Protein AF-A0A452T9W1-F1 (afdb_monomer_lite)

pLDDT: mean 86.53, std 12.34, range [45.28, 95.75]

InterPro domains:
  IPR038499 BRO1 domain superfamily [G3DSA:1.25.40.280] (1-62)

Secondary structure (DSSP, 8-state):
-TTPPPPPPP--PPPPP-----HHHHHHHHHHHT---GGGGHHHHHHHHHHHHHHHHGGG--

Foldseek 3Di:
DVPDDDDDDDDDQDDQDDDDPCLVVQLVVCCPPVVDHSVVCVVVVVVVVVVVVCVNVVSVPD

Radius of gyration: 20.73 Å; chains: 1; bounding box: 51×32×47 Å

Organism: Ursus maritimus (NCBI:txid29073)

Sequence (62 aa):
MEAVPRMPMIWLDLKEAGDFLFQPAVKKFVLKNYGENPEAYNEELKKLELLRQDLSQQQTLN

Structure (mmCIF, N/CA/C/O backbone):
data_AF-A0A452T9W1-F1
#
_entry.id   AF-A0A452T9W1-F1
#
loop_
_atom_site.group_PDB
_atom_site.id
_atom_site.type_symbol
_atom_site.label_atom_id
_atom_site.label_alt_id
_atom_site.label_comp_id
_atom_site.label_asym_id
_atom_site.label_entity_id
_atom_site.label_seq_id
_atom_site.pdbx_PDB_ins_code
_atom_site.Cartn_x
_atom_site.Cartn_y
_atom_site.Cartn_z
_atom_site.occupancy
_atom_site.B_iso_or_equiv
_atom_site.auth_seq_id
_atom_site.auth_comp_id
_atom_site.auth_asym_id
_atom_site.auth_atom_id
_atom_site.pdbx_PDB_model_num
ATOM 1 N N . MET A 1 1 ? 29.960 -25.679 -33.614 1.00 60.03 1 MET A N 1
ATOM 2 C CA . MET A 1 1 ? 29.018 -24.556 -33.396 1.00 60.03 1 MET A CA 1
ATOM 3 C C . MET A 1 1 ? 29.102 -23.980 -31.973 1.00 60.03 1 MET A C 1
ATOM 5 O O . MET A 1 1 ? 28.198 -23.268 -31.568 1.00 60.03 1 MET A O 1
ATOM 9 N N . GLU A 1 2 ? 30.189 -24.197 -31.222 1.00 65.31 2 GLU A N 1
ATOM 10 C CA . GLU A 1 2 ? 30.277 -23.752 -29.814 1.00 65.31 2 GLU A CA 1
ATOM 11 C C . GLU A 1 2 ? 30.835 -22.327 -29.624 1.00 65.31 2 GLU A C 1
ATOM 13 O O . GLU A 1 2 ? 30.834 -21.811 -28.514 1.00 65.31 2 GLU A O 1
ATOM 18 N N . ALA A 1 3 ? 31.273 -21.665 -30.701 1.00 76.94 3 ALA A N 1
ATOM 19 C CA . ALA A 1 3 ? 31.932 -20.353 -30.663 1.00 76.94 3 ALA A CA 1
ATOM 20 C C . ALA A 1 3 ? 31.177 -19.262 -31.448 1.00 76.94 3 ALA A C 1
ATOM 22 O O . ALA A 1 3 ? 31.789 -18.310 -31.928 1.00 76.94 3 ALA A O 1
ATOM 23 N N . VAL A 1 4 ? 29.857 -19.402 -31.629 1.00 77.38 4 VAL A N 1
ATOM 24 C CA . VAL A 1 4 ? 29.058 -18.350 -32.279 1.00 77.38 4 VAL A CA 1
ATOM 25 C C . VAL A 1 4 ? 28.928 -17.163 -31.312 1.00 77.38 4 VAL A C 1
ATOM 27 O O . VAL A 1 4 ? 28.447 -17.361 -30.192 1.00 77.38 4 VAL A O 1
ATOM 30 N N . PRO A 1 5 ? 29.340 -15.941 -31.702 1.00 84.56 5 PRO A N 1
ATOM 31 C CA . PRO A 1 5 ? 29.176 -14.755 -30.867 1.00 84.56 5 PRO A CA 1
ATOM 32 C C . PRO A 1 5 ? 27.704 -14.535 -30.505 1.00 84.56 5 PRO A C 1
ATOM 34 O O . PRO A 1 5 ? 26.826 -14.636 -31.363 1.00 84.56 5 PRO A O 1
ATOM 37 N N . ARG A 1 6 ? 27.421 -14.244 -29.229 1.00 83.44 6 ARG A N 1
ATOM 38 C CA . ARG A 1 6 ? 26.048 -13.980 -28.783 1.00 83.44 6 ARG A CA 1
ATOM 39 C C . ARG A 1 6 ? 25.568 -12.651 -29.355 1.00 83.44 6 ARG A C 1
ATOM 41 O O . ARG A 1 6 ? 26.236 -11.631 -29.204 1.00 83.44 6 ARG A O 1
ATOM 48 N N . MET A 1 7 ? 24.403 -12.684 -29.990 1.00 89.62 7 MET A N 1
ATOM 49 C CA . MET A 1 7 ? 23.744 -11.486 -30.497 1.00 89.62 7 MET A CA 1
ATOM 50 C C . MET A 1 7 ? 23.173 -10.665 -29.331 1.00 89.62 7 MET A C 1
ATOM 52 O O . MET A 1 7 ? 22.730 -11.255 -28.340 1.00 89.62 7 MET A O 1
ATOM 56 N N . PRO A 1 8 ? 23.166 -9.324 -29.428 1.00 89.06 8 PRO A N 1
ATOM 57 C CA . PRO A 1 8 ? 22.529 -8.485 -28.425 1.00 89.06 8 PRO A CA 1
ATOM 58 C C . PRO A 1 8 ? 21.019 -8.73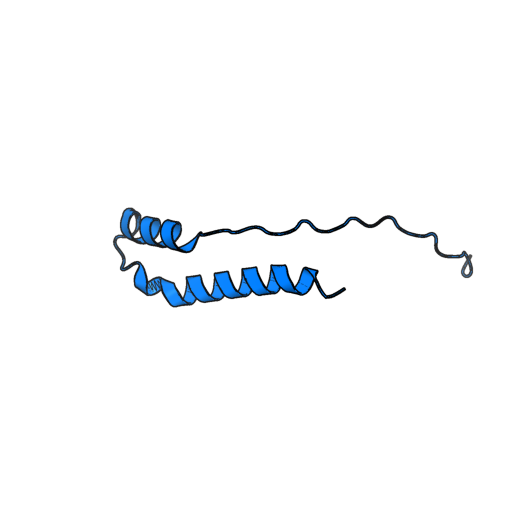8 -28.405 1.00 89.06 8 PRO A C 1
ATOM 60 O O . PRO A 1 8 ? 20.389 -8.920 -29.449 1.00 89.06 8 PRO A O 1
ATOM 63 N N . MET A 1 9 ? 20.449 -8.742 -27.204 1.00 91.81 9 MET A N 1
ATOM 64 C CA . MET A 1 9 ? 19.014 -8.900 -26.990 1.00 91.81 9 MET A CA 1
ATOM 65 C C . MET A 1 9 ? 18.361 -7.532 -26.826 1.00 91.81 9 MET A C 1
ATOM 67 O O . MET A 1 9 ? 18.968 -6.616 -26.278 1.00 91.81 9 MET A O 1
ATOM 71 N N . ILE A 1 10 ? 17.114 -7.410 -27.269 1.00 93.69 10 ILE A N 1
ATOM 72 C CA . ILE A 1 10 ? 16.283 -6.244 -26.966 1.00 93.69 10 ILE A CA 1
ATOM 73 C C . ILE A 1 10 ? 15.779 -6.389 -25.527 1.00 93.69 10 ILE A C 1
ATOM 75 O O . ILE A 1 10 ? 15.299 -7.459 -25.148 1.00 93.69 10 ILE A O 1
ATOM 79 N N . TRP A 1 11 ? 15.856 -5.315 -24.745 1.00 91.56 11 TRP A N 1
ATOM 80 C CA . TRP A 1 11 ? 15.201 -5.197 -23.443 1.00 91.56 11 TRP A CA 1
ATOM 81 C C . TRP A 1 11 ? 14.232 -4.014 -23.447 1.00 91.56 11 TRP A C 1
ATOM 83 O O . TRP A 1 11 ? 14.269 -3.168 -24.342 1.00 91.56 11 TRP A O 1
ATOM 93 N N . LEU A 1 12 ? 13.330 -3.997 -22.469 1.00 92.12 12 LEU A N 1
ATOM 94 C CA . LEU A 1 12 ? 12.364 -2.925 -22.268 1.00 92.12 12 LEU A CA 1
ATOM 95 C C . LEU A 1 12 ? 12.591 -2.298 -20.901 1.00 92.12 12 LEU A C 1
ATOM 97 O O . LEU A 1 12 ? 12.878 -3.010 -19.936 1.00 92.12 12 LEU A O 1
ATOM 101 N N . ASP A 1 13 ? 12.387 -0.991 -20.828 1.00 90.38 13 ASP A N 1
ATOM 102 C CA . ASP A 1 13 ? 12.401 -0.267 -19.566 1.00 90.38 13 ASP A CA 1
ATOM 103 C C . ASP A 1 13 ? 11.133 -0.567 -18.757 1.00 90.38 13 ASP A C 1
ATOM 105 O O . ASP A 1 13 ? 10.037 -0.770 -19.300 1.00 90.38 13 ASP A O 1
ATOM 109 N N . LEU A 1 14 ? 11.285 -0.605 -17.434 1.00 87.38 14 LEU A N 1
ATOM 110 C CA . LEU A 1 14 ? 10.163 -0.761 -16.518 1.00 87.38 14 LEU A CA 1
ATOM 111 C C . LEU A 1 14 ? 9.433 0.576 -16.350 1.00 87.38 14 LEU A C 1
ATOM 113 O O . LEU A 1 14 ? 10.012 1.652 -16.473 1.00 87.38 14 LEU A O 1
ATOM 117 N N . LYS A 1 15 ? 8.129 0.505 -16.072 1.00 89.75 15 LYS A N 1
ATOM 118 C CA . LYS A 1 15 ? 7.303 1.695 -15.844 1.00 89.75 15 LYS A CA 1
ATOM 119 C C . LYS A 1 15 ? 7.500 2.233 -14.435 1.00 89.75 15 LYS A C 1
ATOM 121 O O . LYS A 1 15 ? 7.511 1.466 -13.478 1.00 89.75 15 LYS A O 1
ATOM 126 N N . GLU A 1 16 ? 7.509 3.554 -14.315 1.00 86.88 16 GLU A N 1
ATOM 127 C CA . GLU A 1 16 ? 7.513 4.231 -13.022 1.00 86.88 16 GLU A CA 1
ATOM 128 C C . GLU A 1 16 ? 6.163 4.073 -12.308 1.00 86.88 16 GLU A C 1
ATOM 130 O O . GLU A 1 16 ? 5.090 4.267 -12.891 1.00 86.88 16 GLU A O 1
ATOM 135 N N . ALA A 1 17 ? 6.217 3.710 -11.026 1.00 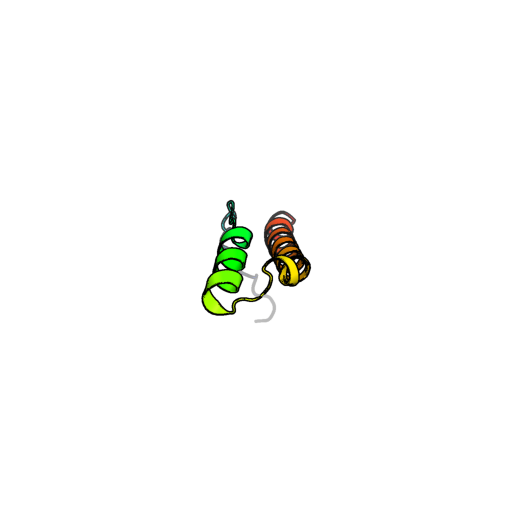88.75 17 ALA A N 1
ATOM 136 C CA . ALA A 1 17 ? 5.039 3.612 -10.177 1.00 88.75 17 ALA A CA 1
ATOM 137 C C . ALA A 1 17 ? 4.711 4.979 -9.554 1.00 88.75 17 ALA A C 1
ATOM 139 O O . ALA A 1 17 ? 5.531 5.557 -8.848 1.00 88.75 17 ALA A O 1
ATOM 140 N N . GLY A 1 18 ? 3.490 5.470 -9.781 1.00 87.19 18 GLY A N 1
ATOM 141 C CA . GLY A 1 18 ? 2.947 6.649 -9.097 1.00 87.19 18 GLY A CA 1
ATOM 142 C C . GLY A 1 18 ? 2.252 6.311 -7.775 1.00 87.19 18 GLY A C 1
ATOM 143 O O . GLY A 1 18 ? 2.220 5.151 -7.349 1.00 87.19 18 GLY A O 1
ATOM 144 N N . ASP A 1 19 ? 1.650 7.321 -7.145 1.00 88.19 19 ASP A N 1
ATOM 145 C CA . ASP A 1 19 ? 0.921 7.182 -5.879 1.00 88.19 19 ASP A CA 1
ATOM 146 C C . ASP A 1 19 ? -0.291 6.249 -5.984 1.00 88.19 19 ASP A C 1
ATOM 148 O O . ASP A 1 19 ? -1.091 6.321 -6.918 1.00 88.19 19 ASP A O 1
ATOM 152 N N . PHE A 1 20 ? -0.460 5.386 -4.980 1.00 91.75 20 PHE A N 1
ATOM 153 C CA . PHE A 1 20 ? -1.584 4.458 -4.903 1.00 91.75 20 PHE A CA 1
ATOM 154 C C . PHE A 1 20 ? -2.097 4.326 -3.463 1.00 91.75 20 PHE A C 1
ATOM 156 O O . PHE A 1 20 ? -1.616 3.516 -2.676 1.00 91.75 20 PHE A O 1
ATOM 163 N N . LEU A 1 21 ? -3.098 5.136 -3.112 1.00 91.94 21 LEU A N 1
ATOM 164 C CA . LEU A 1 21 ? -3.654 5.225 -1.756 1.00 91.94 21 LEU A CA 1
ATOM 165 C C . LEU A 1 21 ? -4.782 4.203 -1.524 1.00 91.94 21 LEU A C 1
ATOM 167 O O . LEU A 1 21 ? -5.963 4.550 -1.506 1.00 91.94 21 LEU A O 1
ATOM 171 N N . PHE A 1 22 ? -4.437 2.930 -1.320 1.00 93.69 22 PHE A N 1
ATOM 172 C CA . PHE A 1 22 ? -5.429 1.862 -1.107 1.00 93.69 22 PHE A CA 1
ATOM 173 C C . PHE A 1 22 ? -5.972 1.779 0.330 1.00 93.69 22 PHE A C 1
ATOM 175 O O . PHE A 1 22 ? -7.093 1.309 0.536 1.00 93.69 22 PHE A O 1
ATOM 182 N N . GLN A 1 23 ? -5.218 2.249 1.330 1.00 92.50 23 GLN A N 1
ATOM 183 C CA . GLN A 1 23 ? -5.565 2.079 2.750 1.00 92.50 23 GLN A CA 1
ATOM 184 C C . GLN A 1 23 ? -6.958 2.633 3.121 1.00 92.50 23 GLN A C 1
ATOM 186 O O . GLN A 1 23 ? -7.730 1.904 3.749 1.00 92.50 23 GLN A O 1
ATOM 191 N N . PRO A 1 24 ? -7.360 3.857 2.707 1.00 94.06 24 PRO A N 1
ATOM 192 C CA . PRO A 1 24 ? -8.683 4.388 3.047 1.00 94.06 24 PRO A CA 1
ATOM 193 C C . PRO A 1 24 ? -9.823 3.586 2.408 1.00 94.06 24 PRO A C 1
ATOM 195 O O . PRO A 1 24 ? -10.878 3.396 3.018 1.00 94.06 24 PRO A O 1
ATOM 198 N N . ALA A 1 25 ? -9.611 3.091 1.184 1.00 95.06 25 ALA A N 1
ATOM 199 C CA . ALA A 1 25 ? -10.597 2.296 0.463 1.00 95.06 25 ALA A CA 1
ATOM 200 C C . ALA A 1 25 ? -10.831 0.943 1.149 1.00 95.06 25 ALA A C 1
ATOM 202 O O . ALA A 1 25 ? -11.983 0.553 1.348 1.00 95.06 25 ALA A O 1
ATOM 203 N N . VAL A 1 26 ? -9.759 0.269 1.581 1.00 93.88 26 VAL A N 1
ATOM 204 C CA . VAL A 1 26 ? -9.858 -1.010 2.299 1.00 93.88 26 VAL A CA 1
ATOM 205 C C . VAL A 1 26 ? -10.530 -0.825 3.657 1.00 93.88 26 VAL A C 1
ATOM 207 O O . VAL A 1 26 ? -11.464 -1.557 3.973 1.00 93.88 26 VAL A O 1
ATOM 210 N N . LYS A 1 27 ? -10.156 0.206 4.424 1.00 93.50 27 LYS A N 1
ATOM 211 C CA . LYS A 1 27 ? -10.801 0.500 5.715 1.00 93.50 27 LYS A CA 1
ATOM 212 C C . LYS A 1 27 ? -12.306 0.734 5.578 1.00 93.50 27 LYS A C 1
ATOM 214 O O . LYS A 1 27 ? -13.101 0.180 6.336 1.00 93.50 27 LYS A O 1
ATOM 219 N N . LYS A 1 28 ? -12.719 1.505 4.565 1.00 94.00 28 LYS A N 1
ATOM 220 C CA . LYS A 1 28 ? -14.139 1.732 4.257 1.00 94.00 28 LYS A CA 1
ATOM 221 C C . LYS A 1 28 ? -14.848 0.443 3.839 1.00 94.00 28 LYS A C 1
ATOM 223 O O . LYS A 1 28 ? -16.014 0.250 4.181 1.00 94.00 28 LYS A O 1
ATOM 228 N N . PHE A 1 29 ? -14.162 -0.431 3.104 1.00 95.00 29 PHE A N 1
ATOM 229 C CA . PHE A 1 29 ? -14.694 -1.722 2.680 1.00 95.00 29 PHE A CA 1
ATOM 230 C C . PHE A 1 29 ? -14.904 -2.675 3.862 1.00 95.00 29 PHE A C 1
ATOM 232 O O . PHE A 1 29 ? -15.975 -3.271 3.959 1.00 95.00 29 PHE A O 1
ATOM 239 N N . VAL A 1 30 ? -13.940 -2.769 4.780 1.00 93.94 30 VAL A N 1
ATOM 240 C CA . VAL A 1 30 ? -14.046 -3.592 5.996 1.00 93.94 30 VAL A CA 1
ATOM 241 C C . VAL A 1 30 ? -15.226 -3.137 6.849 1.00 93.94 30 VAL A C 1
ATOM 243 O O . VAL A 1 30 ? -16.101 -3.942 7.167 1.00 93.94 30 VAL A O 1
ATOM 246 N N . LEU A 1 31 ? -15.320 -1.829 7.108 1.00 93.25 31 LEU A N 1
ATOM 247 C CA . LEU A 1 31 ? -16.418 -1.269 7.894 1.00 93.25 31 LEU A CA 1
ATOM 248 C C . LEU A 1 31 ? -17.784 -1.554 7.261 1.00 93.25 31 LEU A C 1
ATOM 250 O O . LEU A 1 31 ? -18.726 -1.932 7.949 1.00 93.25 31 LEU A O 1
ATOM 254 N N . LYS A 1 32 ? -17.900 -1.356 5.942 1.00 94.25 32 LYS A N 1
ATOM 255 C CA . LYS A 1 32 ? -19.178 -1.457 5.230 1.00 94.25 32 LYS A CA 1
ATOM 256 C C . LYS A 1 32 ? -19.650 -2.900 5.039 1.00 94.25 32 LYS A C 1
ATOM 258 O O . LYS A 1 32 ? -20.852 -3.131 5.083 1.00 94.25 32 LYS A O 1
ATOM 263 N N . ASN A 1 33 ? -18.743 -3.834 4.755 1.00 95.75 33 ASN A N 1
ATOM 264 C CA . ASN A 1 33 ? -19.120 -5.188 4.330 1.00 95.75 33 ASN A CA 1
ATOM 265 C C . ASN A 1 33 ? -18.990 -6.230 5.443 1.00 95.75 33 ASN A C 1
ATOM 267 O O . ASN A 1 33 ? -19.761 -7.183 5.447 1.00 95.75 33 ASN A O 1
ATOM 271 N N . TYR A 1 34 ? -18.057 -6.046 6.381 1.00 93.06 34 TYR A N 1
ATOM 272 C CA . TYR A 1 34 ? -17.822 -6.991 7.478 1.00 93.06 34 TYR A CA 1
ATOM 273 C C . TYR A 1 34 ? -18.283 -6.455 8.837 1.00 93.06 34 TYR A C 1
ATOM 275 O O . TYR A 1 34 ? -18.457 -7.233 9.768 1.00 93.06 34 TYR A O 1
ATOM 283 N N . GLY A 1 35 ? -18.503 -5.139 8.973 1.00 91.25 35 GLY A N 1
ATOM 284 C CA . GLY A 1 35 ? -18.872 -4.527 10.257 1.00 91.25 35 GLY A CA 1
ATOM 285 C C . GLY A 1 35 ? -17.768 -4.625 11.317 1.00 91.25 35 GLY A C 1
ATOM 286 O O . GLY A 1 35 ? -18.017 -4.398 12.498 1.00 91.25 35 GLY A O 1
ATOM 287 N N . GLU A 1 36 ? -16.553 -4.975 10.900 1.00 91.88 36 GLU A N 1
ATOM 288 C CA . GLU A 1 36 ? -15.386 -5.117 11.760 1.00 91.88 36 GLU A CA 1
ATOM 289 C C . GLU A 1 36 ? -14.680 -3.775 11.962 1.00 91.88 36 GLU A C 1
ATOM 291 O O . GLU A 1 36 ? -14.860 -2.827 11.192 1.00 91.88 36 GLU A O 1
ATOM 296 N N . ASN A 1 37 ? -13.837 -3.702 12.996 1.00 90.38 37 ASN A N 1
ATOM 297 C CA . ASN A 1 37 ? -13.008 -2.531 13.243 1.00 90.38 37 ASN A CA 1
ATOM 298 C C . ASN A 1 37 ? -11.953 -2.381 12.124 1.00 90.38 37 ASN A C 1
ATOM 300 O O . ASN A 1 37 ? -11.057 -3.222 12.032 1.00 90.38 37 ASN A O 1
ATOM 304 N N . PRO A 1 38 ? -11.981 -1.302 11.318 1.00 88.25 38 PRO A N 1
ATOM 305 C CA . PRO A 1 38 ? -11.022 -1.096 10.231 1.00 88.25 38 PRO A CA 1
ATOM 306 C C . PRO A 1 38 ? -9.570 -0.987 10.698 1.00 88.25 38 PRO A C 1
ATOM 308 O O . PRO A 1 38 ? -8.652 -1.271 9.933 1.00 88.25 38 PRO A O 1
ATOM 311 N N . GLU A 1 39 ? -9.357 -0.583 11.951 1.00 92.31 39 GLU A N 1
ATOM 312 C CA . GLU A 1 39 ? -8.022 -0.436 12.528 1.00 92.31 39 GLU A CA 1
ATOM 313 C C . GLU A 1 39 ? -7.367 -1.787 12.849 1.00 92.31 39 GLU A C 1
ATOM 315 O O . GLU A 1 39 ? -6.146 -1.849 12.987 1.00 92.31 39 GLU A O 1
ATOM 320 N N . ALA A 1 40 ? -8.143 -2.879 12.907 1.00 93.38 40 ALA A N 1
ATOM 321 C CA . ALA A 1 40 ? -7.612 -4.228 13.115 1.00 93.38 40 ALA A CA 1
ATOM 322 C C . ALA A 1 40 ? -6.684 -4.687 11.976 1.00 93.38 40 ALA A C 1
ATOM 324 O O . ALA A 1 40 ? -5.850 -5.554 12.197 1.00 93.38 40 ALA A O 1
ATOM 325 N N . TYR A 1 41 ? -6.801 -4.071 10.795 1.00 93.12 41 TYR A N 1
ATOM 326 C CA . TYR A 1 41 ? -6.050 -4.418 9.585 1.00 93.12 41 TYR A CA 1
ATOM 327 C C . TYR A 1 41 ? -4.868 -3.476 9.305 1.00 93.12 41 TYR A C 1
ATOM 329 O O . TYR A 1 41 ? -4.275 -3.506 8.225 1.00 93.12 41 TYR A O 1
ATOM 337 N N . ASN A 1 42 ? -4.538 -2.575 10.235 1.00 93.62 42 ASN A N 1
ATOM 338 C CA . ASN A 1 42 ? -3.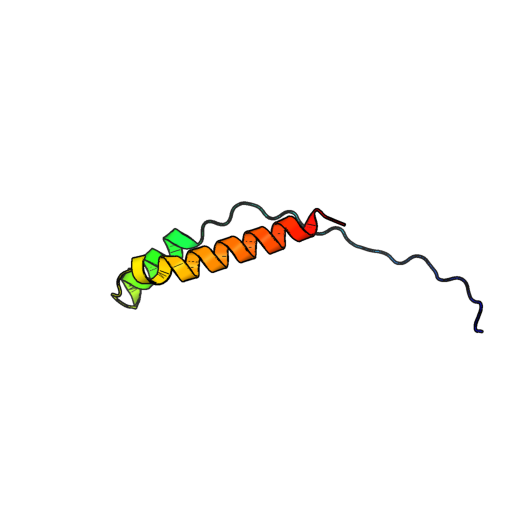485 -1.578 10.028 1.00 93.62 42 ASN A CA 1
ATOM 339 C C . ASN A 1 42 ? -2.110 -2.203 9.779 1.00 93.62 42 ASN A C 1
ATOM 341 O O . ASN A 1 42 ? -1.357 -1.708 8.939 1.00 93.62 42 ASN A O 1
ATOM 345 N N . GLU A 1 43 ? -1.782 -3.281 10.488 1.00 94.88 43 GLU A N 1
ATOM 346 C CA . GLU A 1 43 ? -0.490 -3.955 10.355 1.00 94.88 43 GLU A CA 1
ATOM 347 C C . GLU A 1 43 ? -0.359 -4.640 8.991 1.00 94.88 43 GLU A C 1
ATOM 349 O O . GLU A 1 43 ? 0.677 -4.542 8.333 1.00 94.88 43 GLU A O 1
ATOM 354 N N . GLU A 1 44 ? -1.426 -5.274 8.510 1.00 93.62 44 GLU A N 1
ATOM 355 C CA . GLU A 1 44 ? -1.505 -5.886 7.186 1.00 93.62 44 GLU A CA 1
ATOM 356 C C . GLU A 1 44 ? -1.397 -4.829 6.083 1.00 93.62 44 GLU A C 1
ATOM 358 O O . GLU A 1 44 ? -0.629 -4.996 5.133 1.00 93.62 44 GLU A O 1
ATOM 363 N N . LEU A 1 45 ? -2.109 -3.707 6.229 1.00 94.56 45 LEU A N 1
ATOM 364 C CA . LEU A 1 45 ? -2.047 -2.590 5.284 1.00 94.56 45 LEU A CA 1
ATOM 365 C C . LEU A 1 45 ? -0.652 -1.956 5.240 1.00 94.56 45 LEU A C 1
ATOM 367 O O . LEU A 1 45 ? -0.178 -1.591 4.164 1.00 94.56 45 LEU A O 1
ATOM 371 N N . LYS A 1 46 ? 0.028 -1.866 6.387 1.00 94.81 46 LYS A N 1
ATOM 372 C CA . LYS A 1 46 ? 1.404 -1.368 6.479 1.00 94.81 46 LYS A CA 1
ATOM 373 C C . LYS A 1 46 ? 2.402 -2.319 5.818 1.00 94.81 46 LYS A C 1
ATOM 375 O O . LYS A 1 46 ? 3.271 -1.856 5.085 1.00 94.81 46 LYS A O 1
ATOM 380 N N . LYS A 1 47 ? 2.266 -3.633 6.028 1.00 95.69 47 LYS A N 1
ATOM 381 C CA . LYS A 1 47 ? 3.095 -4.647 5.350 1.00 95.69 47 LYS A CA 1
ATOM 382 C C . LYS A 1 47 ? 2.933 -4.585 3.831 1.00 95.69 47 LYS A C 1
ATOM 384 O O . LYS A 1 47 ? 3.922 -4.688 3.114 1.00 95.69 47 LYS A O 1
ATOM 389 N N . LEU A 1 48 ? 1.707 -4.388 3.345 1.00 94.75 48 LEU A N 1
ATOM 390 C CA . LEU A 1 48 ? 1.440 -4.261 1.912 1.00 94.75 48 LEU A CA 1
ATOM 391 C C . LEU A 1 48 ? 2.029 -2.973 1.321 1.00 94.75 48 LEU A C 1
ATOM 393 O O . LEU A 1 48 ? 2.580 -3.004 0.224 1.00 94.75 48 LEU A O 1
ATOM 397 N N . GLU A 1 49 ? 1.947 -1.857 2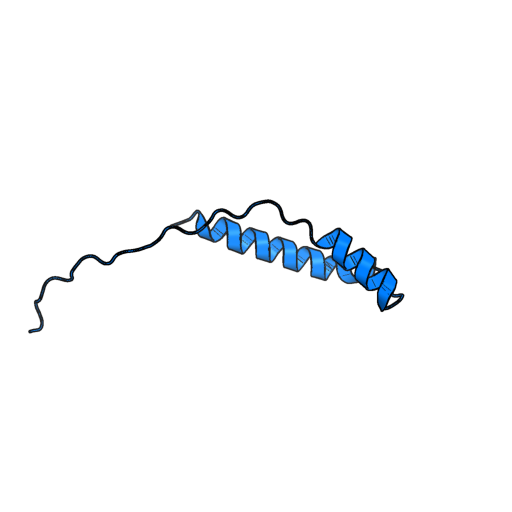.049 1.00 93.25 49 GLU A N 1
ATOM 398 C CA . GLU A 1 49 ? 2.565 -0.599 1.619 1.00 93.25 49 GLU A CA 1
ATOM 399 C C . GLU A 1 49 ? 4.092 -0.724 1.559 1.00 93.25 49 GLU A C 1
ATOM 401 O O . GLU A 1 49 ? 4.694 -0.317 0.570 1.00 93.25 49 GLU A O 1
ATOM 406 N N . LEU A 1 50 ? 4.708 -1.357 2.563 1.00 93.88 50 LEU A N 1
ATOM 407 C CA . LEU A 1 50 ? 6.146 -1.631 2.563 1.00 93.88 50 LEU A CA 1
ATOM 408 C C . LEU A 1 50 ? 6.549 -2.496 1.362 1.00 93.88 50 LEU A C 1
ATOM 410 O O . LEU A 1 50 ? 7.470 -2.142 0.636 1.00 93.88 50 LEU A O 1
ATOM 414 N N . LEU A 1 51 ? 5.807 -3.574 1.089 1.00 93.50 51 LEU A N 1
ATOM 415 C CA . LEU A 1 51 ? 6.067 -4.437 -0.065 1.00 93.50 51 LEU A CA 1
ATOM 416 C C . LEU A 1 51 ? 5.955 -3.675 -1.395 1.00 93.50 51 LEU A C 1
ATOM 418 O O . LEU A 1 51 ? 6.769 -3.871 -2.294 1.00 93.50 51 LEU A O 1
ATOM 422 N N . ARG A 1 52 ? 4.959 -2.790 -1.534 1.00 90.69 52 ARG A N 1
ATOM 423 C CA . ARG A 1 52 ? 4.818 -1.925 -2.714 1.00 90.69 52 ARG A CA 1
ATOM 424 C C . ARG A 1 52 ? 6.030 -1.004 -2.869 1.00 90.69 52 ARG A C 1
ATOM 426 O O . ARG A 1 52 ? 6.522 -0.844 -3.985 1.00 90.69 52 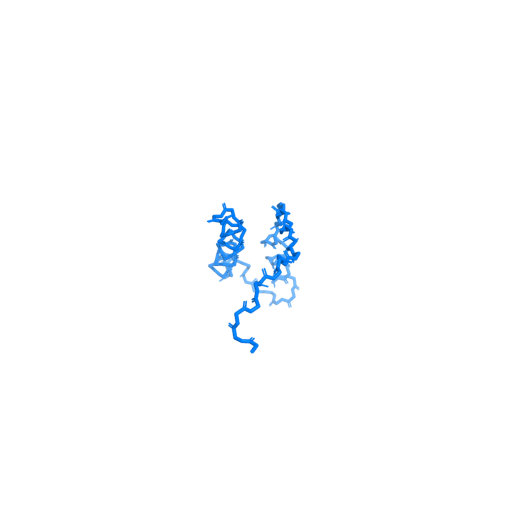ARG A O 1
ATOM 433 N N . GLN A 1 53 ? 6.504 -0.415 -1.772 1.00 87.69 53 GLN A N 1
ATOM 434 C CA . GLN A 1 53 ? 7.672 0.464 -1.778 1.00 87.69 53 GLN A CA 1
ATOM 435 C C . GLN A 1 53 ? 8.939 -0.299 -2.166 1.00 87.69 53 GLN A C 1
ATOM 437 O O . GLN A 1 53 ? 9.627 0.132 -3.090 1.00 87.69 53 GLN A O 1
ATOM 442 N N . ASP A 1 54 ? 9.186 -1.467 -1.574 1.00 88.81 54 ASP A N 1
ATOM 443 C CA . ASP A 1 54 ? 10.332 -2.321 -1.905 1.00 88.81 54 ASP A CA 1
ATOM 444 C C . ASP A 1 54 ? 10.336 -2.713 -3.388 1.00 88.81 54 ASP A C 1
ATOM 446 O O . ASP A 1 54 ? 11.352 -2.576 -4.071 1.00 88.81 54 ASP A O 1
ATOM 450 N N . LEU A 1 55 ? 9.182 -3.130 -3.920 1.00 85.12 55 LEU A N 1
ATOM 451 C CA . LEU A 1 55 ? 9.042 -3.498 -5.331 1.00 85.12 55 LEU A CA 1
ATOM 452 C C . LEU A 1 55 ? 9.226 -2.309 -6.275 1.00 85.12 55 LEU A C 1
ATOM 454 O O . LEU A 1 55 ? 9.681 -2.508 -7.397 1.00 85.12 55 LEU A O 1
ATOM 458 N N . SER A 1 56 ? 8.887 -1.091 -5.845 1.00 78.75 56 SER A N 1
ATOM 459 C CA . SER A 1 56 ? 9.152 0.124 -6.623 1.00 78.75 56 SER A CA 1
ATOM 460 C C . SER A 1 56 ? 10.617 0.573 -6.546 1.00 78.75 56 SER A C 1
ATOM 462 O O . SER A 1 56 ? 11.156 1.039 -7.542 1.00 78.75 56 SER A O 1
ATOM 464 N N . GLN A 1 57 ? 11.297 0.383 -5.408 1.00 68.38 57 GLN A N 1
ATOM 465 C CA . GLN A 1 57 ? 12.688 0.816 -5.210 1.00 68.38 57 GLN A CA 1
ATOM 466 C C . GLN A 1 57 ? 13.723 -0.176 -5.752 1.00 68.38 57 GLN A C 1
ATOM 468 O O . GLN A 1 57 ? 14.744 0.243 -6.297 1.00 68.38 57 GLN A O 1
ATOM 473 N N . GLN A 1 58 ? 13.467 -1.488 -5.690 1.00 59.97 58 GLN A N 1
ATOM 474 C CA . GLN A 1 58 ? 14.343 -2.489 -6.320 1.00 59.97 58 GLN A CA 1
ATOM 475 C C . GLN A 1 58 ? 14.462 -2.296 -7.842 1.00 59.97 58 GLN A C 1
ATOM 477 O O . GLN A 1 58 ? 15.438 -2.742 -8.440 1.00 59.97 58 GLN A O 1
ATOM 482 N N . GLN A 1 59 ? 13.516 -1.585 -8.464 1.00 55.28 59 GLN A N 1
ATOM 483 C CA . GLN A 1 59 ? 13.559 -1.232 -9.885 1.00 55.28 59 GLN A CA 1
ATOM 484 C C . GLN A 1 59 ? 14.558 -0.109 -10.210 1.00 55.28 59 GLN A C 1
ATOM 486 O O . GLN A 1 59 ? 14.922 0.036 -11.369 1.00 55.28 59 GLN A O 1
ATOM 491 N N . THR A 1 60 ? 15.038 0.652 -9.217 1.00 51.12 60 THR A N 1
ATOM 492 C CA . THR A 1 60 ? 16.024 1.738 -9.420 1.00 51.12 60 THR A CA 1
ATOM 493 C C . THR A 1 60 ? 17.489 1.325 -9.235 1.00 51.12 60 THR A C 1
ATOM 495 O O . THR A 1 60 ? 18.373 2.154 -9.428 1.00 51.12 60 THR A O 1
ATOM 498 N N . LEU A 1 61 ? 17.7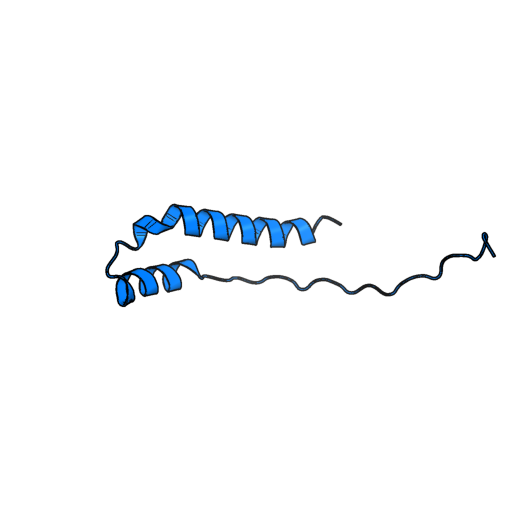73 0.074 -8.850 1.00 50.75 61 LEU A N 1
ATOM 499 C CA . LEU A 1 61 ? 19.120 -0.373 -8.449 1.00 50.75 61 LEU A CA 1
ATOM 500 C C . LEU A 1 61 ? 19.868 -1.259 -9.466 1.00 50.75 61 LEU A C 1
ATOM 502 O O . LEU A 1 61 ? 20.884 -1.842 -9.096 1.00 50.75 61 LEU A O 1
ATOM 506 N N . ASN A 1 62 ? 19.430 -1.339 -10.726 1.00 45.28 62 ASN A N 1
ATOM 507 C CA . ASN A 1 62 ? 20.177 -2.023 -11.794 1.00 45.28 62 ASN A CA 1
ATOM 508 C C . ASN A 1 62 ? 20.481 -1.090 -12.963 1.00 45.28 62 ASN A C 1
ATOM 510 O O . ASN A 1 62 ? 19.547 -0.372 -13.379 1.00 45.28 62 ASN A O 1
#